Protein AF-A0A3P7KXL2-F1 (afdb_monomer_lite)

Sequence (108 aa):
MYDDSVNATYNKLGDAAASKSFTKDVVFKSWSVGDSCLARYSDDDLYYPAKVLEVREQKGSFTQYLVLYEGYGNSEWVPADDLMTKSYAFIYIHLYALCLTVHIQKRR

Radius of gyration: 19.17 Å; chains: 1; bounding box: 40×52×37 Å

pLDDT: mean 73.76, std 21.0, range [36.66, 98.25]

Foldseek 3Di:
DVVVVVVVVVVVVVVVCVPDPPPPPPPLDDDDAQDWWWFQDPVPRDTAIWGFHDWDDDVPDFIWTWIAGPPPRDIDIDGSVRIHDPVVVVVVVVVVVVVVVVVVVVVD

Structure (mmCIF, N/CA/C/O backbone):
data_AF-A0A3P7KXL2-F1
#
_entry.id   AF-A0A3P7KXL2-F1
#
loop_
_atom_site.group_PDB
_atom_site.id
_atom_site.type_symbol
_atom_site.label_atom_id
_atom_site.label_alt_id
_atom_site.label_comp_id
_atom_site.label_asym_id
_atom_site.label_entity_id
_atom_site.label_seq_id
_atom_site.pdbx_PDB_ins_code
_atom_site.Cartn_x
_atom_site.Cartn_y
_atom_site.Cartn_z
_atom_site.occupancy
_atom_site.B_iso_or_equiv
_atom_site.auth_seq_id
_atom_site.auth_comp_id
_atom_site.auth_asym_id
_atom_site.auth_atom_id
_atom_site.pdbx_PDB_model_num
ATOM 1 N N . MET A 1 1 ? -8.978 39.994 -14.117 1.00 53.62 1 MET A N 1
ATOM 2 C CA . MET A 1 1 ? -9.062 38.867 -15.077 1.00 53.62 1 MET A CA 1
ATOM 3 C C . MET A 1 1 ? -8.453 37.578 -14.522 1.00 53.62 1 MET A C 1
ATOM 5 O O . MET A 1 1 ? -9.131 36.562 -14.575 1.00 53.62 1 MET A O 1
ATOM 9 N N . TYR A 1 2 ? -7.226 37.583 -13.975 1.00 43.97 2 TYR A N 1
ATOM 10 C CA . TYR A 1 2 ? -6.651 36.397 -13.307 1.00 43.97 2 TYR A CA 1
ATOM 11 C C . TYR A 1 2 ? -7.307 36.141 -11.938 1.00 43.97 2 TYR A C 1
ATOM 13 O O . TYR A 1 2 ? -7.762 35.031 -11.667 1.00 43.97 2 TYR A O 1
ATOM 21 N N . ASP A 1 3 ? -7.482 37.197 -11.142 1.00 56.09 3 ASP A N 1
ATOM 22 C CA . ASP A 1 3 ? -8.086 37.108 -9.805 1.00 56.09 3 ASP A CA 1
ATOM 23 C C . ASP A 1 3 ? -9.552 36.651 -9.832 1.00 56.09 3 ASP A C 1
ATOM 25 O O . ASP A 1 3 ? -9.978 35.868 -8.985 1.00 56.09 3 ASP A O 1
ATOM 29 N N . ASP A 1 4 ? -10.310 37.050 -10.857 1.00 61.91 4 ASP A N 1
ATOM 30 C CA . ASP A 1 4 ? -11.723 36.671 -11.001 1.00 61.91 4 ASP A CA 1
ATOM 31 C C . ASP A 1 4 ? -11.880 35.164 -11.257 1.00 61.91 4 ASP A C 1
ATOM 33 O O . ASP A 1 4 ? -12.780 34.517 -10.722 1.00 61.91 4 ASP A O 1
ATOM 37 N N . SER A 1 5 ? -10.964 34.583 -12.041 1.00 55.94 5 SER A N 1
ATOM 38 C CA . SER A 1 5 ? -10.959 33.149 -12.358 1.00 55.94 5 SER A CA 1
ATOM 39 C C . SER A 1 5 ? -10.559 32.281 -11.158 1.00 55.94 5 SER A C 1
ATOM 41 O O . SER A 1 5 ? -11.105 31.191 -10.951 1.00 55.94 5 SER A O 1
ATOM 43 N N . VAL A 1 6 ? -9.656 32.797 -10.320 1.00 58.09 6 VAL A N 1
ATOM 44 C CA . VAL A 1 6 ? -9.191 32.135 -9.097 1.00 58.09 6 VAL A CA 1
ATOM 45 C C . VAL A 1 6 ? -10.287 32.172 -8.034 1.00 58.09 6 VAL A C 1
ATOM 47 O O . VAL A 1 6 ? -10.652 31.126 -7.496 1.00 58.09 6 VAL A O 1
ATOM 50 N N . ASN A 1 7 ? -10.901 33.335 -7.804 1.00 62.06 7 ASN A N 1
ATOM 51 C CA . ASN A 1 7 ? -11.985 33.478 -6.830 1.00 62.06 7 ASN A CA 1
ATOM 52 C C . ASN A 1 7 ? -13.224 32.662 -7.216 1.00 62.06 7 ASN A C 1
ATOM 54 O O . ASN A 1 7 ? -13.836 32.028 -6.358 1.00 62.06 7 ASN A O 1
ATOM 58 N N . ALA A 1 8 ? -13.550 32.577 -8.509 1.00 67.94 8 ALA A N 1
ATOM 59 C CA . ALA A 1 8 ? -14.621 31.704 -8.987 1.00 67.94 8 ALA A CA 1
ATOM 60 C C . ALA A 1 8 ? -14.357 30.217 -8.684 1.00 67.94 8 ALA A C 1
ATOM 62 O O . ALA A 1 8 ? -15.299 29.455 -8.467 1.00 67.94 8 ALA A O 1
ATOM 63 N N . THR A 1 9 ? -13.089 29.798 -8.648 1.00 62.22 9 THR A N 1
ATOM 64 C CA . THR A 1 9 ? -12.694 28.421 -8.325 1.00 62.22 9 THR A CA 1
ATOM 65 C C . THR A 1 9 ? -12.783 28.153 -6.820 1.00 62.22 9 THR A C 1
ATOM 67 O O . THR A 1 9 ? -13.343 27.134 -6.418 1.00 62.22 9 THR A O 1
ATOM 70 N N . TYR A 1 10 ? -12.314 29.087 -5.983 1.00 57.75 10 TYR A N 1
ATOM 71 C CA . TYR A 1 10 ? -12.409 28.971 -4.522 1.00 57.75 10 TYR A CA 1
ATOM 72 C C . TYR A 1 10 ? -13.853 28.996 -4.017 1.00 57.75 10 TYR A C 1
ATOM 74 O O . TYR A 1 10 ? -14.209 28.196 -3.154 1.00 57.75 10 TYR A O 1
ATOM 82 N N . ASN A 1 11 ? -14.708 29.834 -4.603 1.00 65.75 11 ASN A N 1
ATOM 83 C CA . ASN A 1 11 ? -16.120 29.893 -4.227 1.00 65.75 11 ASN A CA 1
ATOM 84 C C . ASN A 1 11 ? -16.859 28.596 -4.603 1.00 65.75 11 ASN A C 1
ATOM 86 O O . ASN A 1 11 ? -17.601 28.052 -3.792 1.00 65.75 11 ASN A O 1
ATOM 90 N N . LYS A 1 12 ? -16.563 28.013 -5.777 1.00 61.84 12 LYS A N 1
ATOM 91 C CA . LYS A 1 12 ? -17.108 26.702 -6.183 1.00 61.84 12 LYS A CA 1
ATOM 92 C C . LYS A 1 12 ? -16.660 25.554 -5.275 1.00 61.84 12 LYS A C 1
ATOM 94 O O . LYS A 1 12 ? -17.419 24.608 -5.075 1.00 61.84 12 LYS A O 1
ATOM 99 N N . LEU A 1 13 ? -15.443 25.621 -4.729 1.00 59.62 13 LEU A N 1
ATOM 100 C CA . LEU A 1 13 ? -14.958 24.666 -3.729 1.00 59.62 13 LEU A CA 1
ATOM 101 C C . LEU A 1 13 ? -15.648 24.865 -2.373 1.00 59.62 13 LEU A C 1
ATOM 103 O O . LEU A 1 13 ? -15.985 23.874 -1.733 1.00 59.62 13 LEU A O 1
ATOM 107 N N . GLY A 1 14 ? -15.897 26.112 -1.962 1.00 54.12 14 GLY A N 1
ATOM 108 C CA . GLY A 1 14 ? -16.616 26.439 -0.726 1.00 54.12 14 GLY A CA 1
ATOM 109 C C . GLY A 1 14 ? -18.049 25.900 -0.708 1.00 54.12 14 GLY A C 1
ATOM 110 O O . GLY A 1 14 ? -18.455 25.270 0.268 1.00 54.12 14 GLY A O 1
ATOM 111 N N . ASP A 1 15 ? -18.773 26.041 -1.820 1.00 51.91 15 ASP A N 1
ATOM 112 C CA . ASP A 1 15 ? -20.152 25.551 -1.942 1.00 51.91 15 ASP A CA 1
ATOM 113 C C . ASP A 1 15 ? -20.224 24.015 -2.077 1.00 51.91 15 ASP A C 1
ATOM 115 O O . ASP A 1 15 ? -21.138 23.372 -1.555 1.00 51.91 15 ASP A O 1
ATOM 119 N N . ALA A 1 16 ? -19.228 23.388 -2.718 1.00 52.12 16 ALA A N 1
ATOM 120 C CA . ALA A 1 16 ? -19.115 21.927 -2.798 1.00 52.12 16 ALA A CA 1
ATOM 121 C C . ALA A 1 16 ? -18.656 21.284 -1.471 1.00 52.12 16 ALA A C 1
ATOM 123 O O . ALA A 1 16 ? -19.026 20.144 -1.174 1.00 52.12 16 ALA A O 1
ATOM 124 N N . ALA A 1 17 ? -17.887 22.009 -0.652 1.00 49.12 17 ALA A N 1
ATOM 125 C CA . ALA A 1 17 ? -17.446 21.572 0.673 1.00 49.12 17 ALA A CA 1
ATOM 126 C C . ALA A 1 17 ? -18.563 21.639 1.729 1.00 49.12 17 ALA A C 1
ATOM 128 O O . ALA A 1 17 ? -18.517 20.898 2.708 1.00 49.12 17 ALA A O 1
ATOM 129 N N . ALA A 1 18 ? -19.604 22.453 1.515 1.00 50.00 18 ALA A N 1
ATOM 130 C CA . ALA A 1 18 ? -20.744 22.554 2.428 1.00 50.00 18 ALA A CA 1
ATOM 131 C C . ALA A 1 18 ? -21.681 21.324 2.410 1.00 50.00 18 ALA A C 1
ATOM 133 O O . ALA A 1 18 ? -22.516 21.187 3.301 1.00 50.00 18 ALA A O 1
ATOM 134 N N . SER A 1 19 ? -21.548 20.407 1.438 1.00 49.19 19 SER A N 1
ATOM 135 C CA . SER A 1 19 ? -22.383 19.189 1.351 1.00 49.19 19 SER A CA 1
ATOM 136 C C . SER A 1 19 ? -21.616 17.863 1.311 1.00 49.19 19 SER A C 1
ATOM 138 O O . SER A 1 19 ? -22.227 16.800 1.414 1.00 49.19 19 SER A O 1
ATOM 140 N N . LYS A 1 20 ? -20.280 17.885 1.253 1.00 48.59 20 LYS A N 1
ATOM 141 C CA . LYS A 1 20 ? -19.451 16.704 1.523 1.00 48.59 20 LYS A CA 1
ATOM 142 C C . LYS A 1 20 ? -18.691 16.931 2.811 1.00 48.59 20 LYS A C 1
ATOM 144 O O . LYS A 1 20 ? -17.565 17.413 2.808 1.00 48.59 20 LYS A O 1
ATOM 149 N N . SER A 1 21 ? -19.338 16.547 3.906 1.00 41.28 21 SER A N 1
ATOM 150 C CA . SER A 1 21 ? -18.663 16.280 5.167 1.00 41.28 21 SER A CA 1
ATOM 151 C C . SER A 1 21 ? -17.507 15.319 4.881 1.00 41.28 21 SER A C 1
ATOM 153 O O . SER A 1 21 ? -17.715 14.123 4.686 1.00 41.28 21 SER A O 1
ATOM 155 N N . PHE A 1 22 ? -16.290 15.854 4.774 1.00 49.59 22 PHE A N 1
ATOM 156 C CA . PHE A 1 22 ? -15.062 15.084 4.900 1.00 49.59 22 PHE A CA 1
ATOM 157 C C . PHE A 1 22 ? -14.986 14.723 6.380 1.00 49.59 22 PHE A C 1
ATOM 159 O O . PHE A 1 22 ? -14.275 15.359 7.161 1.00 49.59 22 PHE A O 1
ATOM 166 N N . THR A 1 23 ? -15.846 13.790 6.803 1.00 36.66 23 THR A N 1
ATOM 167 C CA . THR A 1 23 ? -15.741 13.241 8.140 1.00 36.66 23 THR A CA 1
ATOM 168 C C . THR A 1 23 ? -14.345 12.660 8.235 1.00 36.66 23 THR A C 1
ATOM 170 O O . THR A 1 23 ? -13.831 12.015 7.320 1.00 36.66 23 THR A O 1
ATOM 173 N N . LYS A 1 24 ? -13.695 12.966 9.347 1.00 38.16 24 LYS A N 1
ATOM 174 C CA . LYS A 1 24 ? -12.387 12.466 9.750 1.00 38.16 24 LYS A CA 1
ATOM 175 C C . LYS A 1 24 ? -12.477 10.970 10.097 1.00 38.16 24 LYS A C 1
ATOM 177 O O . LYS A 1 24 ? -11.928 10.531 11.097 1.00 38.16 24 LYS A O 1
ATOM 182 N N . ASP A 1 25 ? -13.200 10.204 9.296 1.00 36.84 25 ASP A N 1
ATOM 183 C CA . ASP A 1 25 ? -13.203 8.759 9.312 1.00 36.84 25 ASP A CA 1
ATOM 184 C C . ASP A 1 25 ? -12.134 8.373 8.300 1.00 36.84 25 ASP A C 1
ATOM 186 O O . ASP A 1 25 ? -12.363 8.349 7.090 1.00 36.84 25 ASP A O 1
ATOM 190 N N . VAL A 1 26 ? -10.912 8.155 8.786 1.00 44.56 26 VAL A N 1
ATOM 191 C CA . VAL A 1 26 ? -9.906 7.441 8.002 1.00 44.56 26 VAL A CA 1
ATOM 192 C C . VAL A 1 26 ? -10.505 6.061 7.770 1.00 44.56 26 VAL A C 1
ATOM 194 O O . VAL A 1 26 ? -10.443 5.192 8.637 1.00 44.56 26 VAL A O 1
ATOM 197 N N . VAL A 1 27 ? -11.185 5.891 6.639 1.00 42.78 27 VAL A N 1
ATOM 198 C CA . VAL A 1 27 ? -11.667 4.593 6.190 1.00 42.78 27 VAL A CA 1
ATOM 199 C C . VAL A 1 27 ? -10.408 3.792 5.898 1.00 42.78 27 VAL A C 1
ATOM 201 O O . VAL A 1 27 ? -9.847 3.875 4.806 1.00 42.78 27 VAL A O 1
ATOM 204 N N . PHE A 1 28 ? -9.917 3.067 6.904 1.00 54.38 28 PHE A N 1
ATOM 205 C CA . PHE A 1 28 ? -8.950 2.003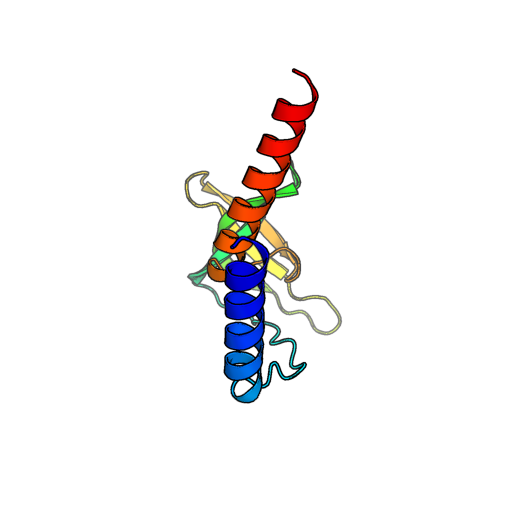 6.702 1.00 54.38 28 PHE A CA 1
ATOM 206 C C . PHE A 1 28 ? -9.620 1.020 5.758 1.00 54.38 28 PHE A C 1
ATOM 208 O O . PHE A 1 28 ? -10.509 0.262 6.148 1.00 54.38 28 PHE A O 1
ATOM 215 N N . LYS A 1 29 ? -9.262 1.100 4.479 1.00 66.25 29 LYS A N 1
ATOM 216 C CA . LYS A 1 29 ? -9.730 0.132 3.508 1.00 66.25 29 LYS A CA 1
ATOM 217 C C . LYS A 1 29 ? -9.091 -1.200 3.888 1.00 66.25 29 LYS A C 1
ATOM 219 O O . LYS A 1 29 ? -7.882 -1.364 3.750 1.00 66.25 29 LYS A O 1
ATOM 224 N N . SER A 1 30 ? -9.895 -2.131 4.390 1.00 82.25 30 SER A N 1
ATOM 225 C CA . SER A 1 30 ? -9.487 -3.526 4.482 1.00 82.25 30 SER A CA 1
ATOM 226 C C . SER A 1 30 ? -9.411 -4.083 3.064 1.00 82.25 30 SER A C 1
ATOM 228 O O . SER A 1 30 ? -10.364 -3.983 2.288 1.00 82.25 30 SER A O 1
ATOM 230 N N . TRP A 1 31 ? -8.251 -4.614 2.697 1.00 92.38 31 TRP A N 1
ATOM 231 C CA . TRP A 1 31 ? -8.056 -5.218 1.387 1.00 92.38 31 TRP A CA 1
ATOM 232 C C . TRP A 1 31 ? -8.466 -6.683 1.423 1.00 92.38 31 TRP A C 1
ATOM 234 O O . TRP A 1 31 ? -8.192 -7.390 2.391 1.00 92.38 31 TRP A O 1
ATOM 244 N N . SER A 1 32 ? -9.117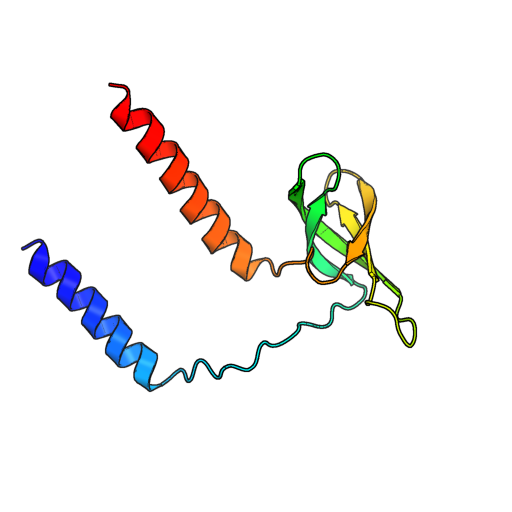 -7.139 0.359 1.00 94.94 32 SER A N 1
ATOM 245 C CA . SER A 1 32 ? -9.519 -8.534 0.192 1.00 94.94 32 SER A CA 1
ATOM 246 C C . SER A 1 32 ? -8.734 -9.198 -0.932 1.00 94.94 32 SER A C 1
ATOM 248 O O . SER A 1 32 ? -8.265 -8.539 -1.861 1.00 94.94 32 SER A O 1
ATOM 250 N N . VAL A 1 33 ? -8.615 -10.525 -0.876 1.00 96.81 33 VAL A N 1
ATOM 251 C CA . VAL A 1 33 ? -8.044 -11.305 -1.981 1.00 96.81 33 VAL A CA 1
ATOM 252 C C . VAL A 1 33 ? -8.797 -11.001 -3.277 1.00 96.81 33 VAL A C 1
ATOM 254 O O . VAL A 1 33 ? -10.025 -11.015 -3.318 1.00 96.81 33 VAL A O 1
ATOM 257 N N . GLY A 1 34 ? -8.046 -10.739 -4.343 1.00 95.94 34 GLY A N 1
ATOM 258 C CA . GLY A 1 34 ? -8.557 -10.367 -5.657 1.00 95.94 34 GLY A CA 1
ATOM 259 C C . GLY A 1 34 ? -8.650 -8.860 -5.898 1.00 95.94 34 GLY A C 1
ATOM 260 O O . GLY A 1 34 ? -8.762 -8.467 -7.063 1.00 95.94 34 GLY A O 1
ATOM 261 N N . ASP A 1 35 ? -8.544 -8.024 -4.860 1.00 95.31 35 ASP A N 1
ATOM 262 C CA . ASP A 1 35 ? -8.589 -6.570 -5.013 1.00 95.31 35 ASP A CA 1
ATOM 263 C C . ASP A 1 35 ? -7.416 -6.054 -5.853 1.00 95.31 35 ASP A C 1
ATOM 265 O O . ASP A 1 35 ? -6.253 -6.401 -5.634 1.00 95.31 35 ASP A O 1
ATOM 269 N N . SER A 1 36 ? -7.725 -5.158 -6.792 1.00 94.19 36 SER A N 1
ATOM 270 C CA . SER A 1 36 ? -6.715 -4.369 -7.494 1.00 94.19 36 SER A CA 1
ATOM 271 C C . SER A 1 36 ? -6.265 -3.184 -6.644 1.00 94.19 36 SER A C 1
ATOM 273 O O . SER A 1 36 ? -7.082 -2.388 -6.169 1.00 94.19 36 SER A O 1
ATOM 275 N N . CYS A 1 37 ? -4.955 -3.011 -6.541 1.00 93.94 37 CYS A N 1
ATOM 276 C CA . CYS A 1 37 ? -4.299 -1.967 -5.766 1.00 93.94 37 CYS A CA 1
ATOM 277 C C . CYS A 1 37 ? -3.113 -1.377 -6.541 1.00 93.94 37 CYS A C 1
ATOM 279 O O . CYS A 1 37 ? -2.781 -1.810 -7.648 1.00 93.94 37 CYS A O 1
ATOM 281 N N . LEU A 1 38 ? -2.518 -0.338 -5.970 1.00 93.69 38 LEU A N 1
ATOM 282 C CA . LEU A 1 38 ? -1.106 -0.050 -6.149 1.00 93.69 38 LEU A CA 1
ATOM 283 C C . LEU A 1 38 ? -0.368 -0.536 -4.907 1.00 93.69 38 LEU A C 1
ATOM 285 O O . LEU A 1 38 ? -0.855 -0.283 -3.805 1.00 93.69 38 LEU A O 1
ATOM 289 N N . ALA A 1 39 ? 0.782 -1.173 -5.089 1.00 95.06 39 ALA A N 1
ATOM 290 C CA . ALA A 1 39 ? 1.644 -1.610 -4.000 1.00 95.06 39 ALA A CA 1
ATOM 291 C C . ALA A 1 39 ? 3.036 -0.990 -4.137 1.00 95.06 39 ALA A C 1
ATOM 293 O O . ALA A 1 39 ? 3.545 -0.903 -5.260 1.00 95.06 39 ALA A O 1
ATOM 294 N N . ARG A 1 40 ? 3.628 -0.556 -3.019 1.00 95.56 40 ARG A N 1
ATOM 295 C CA . ARG A 1 40 ? 5.021 -0.094 -2.987 1.00 95.56 40 ARG A CA 1
ATOM 296 C C . ARG A 1 40 ? 5.965 -1.282 -3.138 1.00 95.56 40 ARG A C 1
ATOM 298 O O . ARG A 1 40 ? 5.881 -2.222 -2.355 1.00 95.56 40 ARG A O 1
ATOM 305 N N . TYR A 1 41 ? 6.858 -1.205 -4.115 1.00 95.81 41 TYR A N 1
ATOM 306 C CA . TYR A 1 41 ? 7.902 -2.193 -4.333 1.00 95.81 41 TYR A CA 1
ATOM 307 C C . TYR A 1 41 ? 9.137 -1.866 -3.498 1.00 95.81 41 TYR A C 1
ATOM 309 O O . TYR A 1 41 ? 9.579 -0.718 -3.463 1.00 95.81 41 TYR A O 1
ATOM 317 N N . SER A 1 42 ? 9.682 -2.860 -2.798 1.00 96.44 42 SER A N 1
ATOM 318 C CA . SER A 1 42 ? 10.760 -2.627 -1.830 1.00 96.44 42 SER A CA 1
ATOM 319 C C . SER A 1 42 ? 12.113 -2.273 -2.443 1.00 96.44 42 SER A C 1
ATOM 321 O O . SER A 1 42 ? 12.916 -1.635 -1.765 1.00 96.44 42 SER A O 1
ATOM 323 N N . ASP A 1 43 ? 12.378 -2.641 -3.701 1.00 94.44 43 ASP A N 1
ATOM 324 C CA . ASP A 1 43 ? 13.675 -2.345 -4.326 1.00 94.44 43 ASP A CA 1
ATOM 325 C C . ASP A 1 43 ? 13.836 -0.859 -4.693 1.00 94.44 43 ASP A C 1
ATOM 327 O O . ASP A 1 43 ? 14.963 -0.361 -4.733 1.00 94.44 43 ASP A O 1
ATOM 331 N N . ASP A 1 44 ? 12.743 -0.152 -5.004 1.00 92.94 44 ASP A N 1
ATOM 332 C CA . ASP A 1 44 ?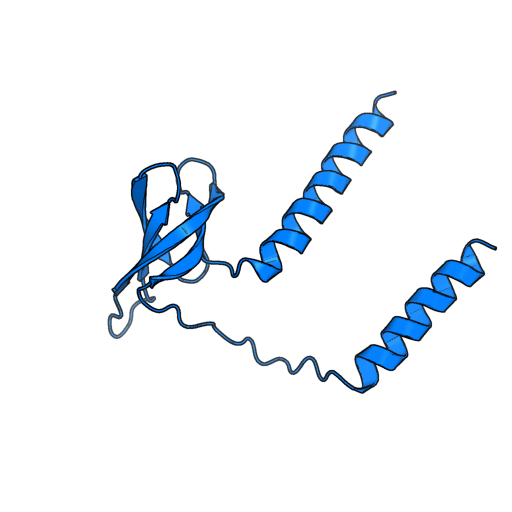 12.791 1.220 -5.535 1.00 92.94 44 ASP A CA 1
ATOM 333 C C . ASP A 1 44 ? 11.830 2.214 -4.863 1.00 92.94 44 ASP A C 1
ATOM 335 O O . ASP A 1 44 ? 11.822 3.395 -5.221 1.00 92.94 44 ASP A O 1
ATOM 339 N N . ASP A 1 45 ? 11.045 1.757 -3.885 1.00 90.94 45 ASP A N 1
ATOM 340 C CA . ASP A 1 45 ? 10.035 2.535 -3.167 1.00 90.94 45 ASP A CA 1
ATOM 341 C C . ASP A 1 45 ? 8.938 3.143 -4.067 1.00 90.94 45 ASP A C 1
ATOM 343 O O . ASP A 1 45 ? 8.212 4.057 -3.652 1.00 90.94 45 ASP A O 1
ATOM 347 N N . LEU A 1 46 ? 8.767 2.635 -5.293 1.00 88.62 46 LEU A N 1
ATOM 348 C CA . LEU A 1 46 ? 7.740 3.089 -6.227 1.00 88.62 46 LEU A CA 1
ATOM 349 C C . LEU A 1 46 ? 6.480 2.224 -6.156 1.00 88.62 46 LEU A C 1
ATOM 351 O O . LEU A 1 46 ? 6.502 1.054 -5.784 1.00 88.62 46 LEU A O 1
ATOM 355 N N . TYR A 1 47 ? 5.347 2.821 -6.527 1.00 90.06 47 TYR A N 1
ATOM 356 C CA . TYR A 1 47 ? 4.043 2.165 -6.493 1.00 90.06 47 TYR A CA 1
ATOM 357 C C . TYR A 1 47 ? 3.671 1.605 -7.863 1.00 90.06 47 TYR A C 1
ATOM 359 O O . TYR A 1 47 ? 3.524 2.358 -8.828 1.00 90.06 47 TYR A O 1
ATOM 367 N N . TYR A 1 48 ? 3.420 0.300 -7.922 1.00 92.06 48 TYR A N 1
ATOM 368 C CA . TYR A 1 48 ? 3.075 -0.405 -9.154 1.00 92.06 48 TYR A CA 1
ATOM 369 C C . TYR A 1 48 ? 1.681 -1.036 -9.080 1.00 92.06 48 TYR A C 1
ATOM 371 O O . TYR A 1 48 ? 1.236 -1.416 -7.994 1.00 92.06 48 TYR A O 1
ATOM 379 N N . PRO A 1 49 ? 0.965 -1.167 -10.216 1.00 94.56 49 PRO A N 1
ATOM 380 C CA . PRO A 1 49 ? -0.278 -1.929 -10.287 1.00 94.56 49 PRO A CA 1
ATOM 381 C C . PRO A 1 49 ? -0.087 -3.347 -9.764 1.00 94.56 49 PRO A C 1
ATOM 383 O O . PRO A 1 49 ? 0.808 -4.064 -10.205 1.00 94.56 49 PRO A O 1
ATOM 386 N N . ALA A 1 50 ? -0.939 -3.748 -8.828 1.00 96.44 50 ALA A N 1
ATOM 387 C CA . ALA A 1 50 ? -0.856 -5.056 -8.212 1.00 96.44 50 ALA A CA 1
ATOM 388 C C . ALA A 1 50 ? -2.240 -5.623 -7.874 1.00 96.44 50 ALA A C 1
ATOM 390 O O . ALA A 1 50 ? -3.245 -4.903 -7.811 1.00 96.44 50 ALA A O 1
ATOM 391 N N . LYS A 1 51 ? -2.290 -6.934 -7.637 1.00 97.25 51 LYS A N 1
ATOM 392 C CA . LYS A 1 51 ? -3.476 -7.646 -7.154 1.00 97.25 51 LYS A CA 1
ATOM 393 C C . LYS A 1 51 ? -3.164 -8.356 -5.843 1.00 97.25 51 LYS A C 1
ATOM 395 O O . LYS A 1 51 ? -2.155 -9.050 -5.752 1.00 97.25 51 LYS A O 1
ATOM 400 N N . VAL A 1 52 ? -4.045 -8.218 -4.855 1.00 97.69 52 VAL A N 1
ATOM 401 C CA . VAL A 1 52 ? -3.933 -8.944 -3.584 1.00 97.69 52 VAL A CA 1
ATOM 402 C C . VAL A 1 52 ? -4.205 -10.427 -3.827 1.00 97.69 52 VAL A C 1
ATOM 404 O O . VAL A 1 52 ? -5.255 -10.796 -4.352 1.00 97.69 52 VAL A O 1
ATOM 407 N N . LEU A 1 53 ? -3.260 -11.278 -3.450 1.00 97.94 53 LEU A N 1
ATOM 408 C CA . LEU A 1 53 ? -3.354 -12.731 -3.556 1.00 97.94 53 LEU A CA 1
ATOM 409 C C . LEU A 1 53 ? -3.739 -13.385 -2.230 1.00 97.94 53 LEU A C 1
ATOM 411 O O . LEU A 1 53 ? -4.518 -14.332 -2.223 1.00 97.94 53 LEU A O 1
ATOM 415 N N . GLU A 1 54 ? -3.213 -12.881 -1.115 1.00 97.62 54 GLU A N 1
ATOM 416 C CA . GLU A 1 54 ? -3.458 -13.430 0.220 1.00 97.62 54 GLU A CA 1
ATOM 417 C C . GLU A 1 54 ? -3.487 -12.320 1.272 1.00 97.62 54 GLU A C 1
ATOM 419 O O . GLU A 1 54 ? -2.825 -11.291 1.127 1.00 97.62 54 GLU A O 1
ATOM 424 N N . VAL A 1 55 ? -4.222 -12.563 2.358 1.00 96.31 55 VAL A N 1
ATOM 425 C CA . VAL A 1 55 ? -4.286 -11.685 3.532 1.00 96.31 55 VAL A CA 1
ATOM 426 C C . VAL A 1 55 ? -3.865 -12.485 4.759 1.00 96.31 55 VAL A C 1
ATOM 428 O O . VAL A 1 55 ? -4.397 -13.566 5.015 1.00 96.31 55 VAL A O 1
ATOM 431 N N . ARG A 1 56 ? -2.911 -11.958 5.528 1.00 94.00 56 ARG A N 1
ATOM 432 C CA . ARG A 1 56 ? -2.468 -12.530 6.802 1.00 94.00 56 ARG A CA 1
ATOM 433 C C . ARG A 1 56 ? -2.813 -11.585 7.937 1.00 94.00 56 ARG A C 1
ATOM 435 O O . ARG A 1 56 ? -2.173 -10.552 8.123 1.00 94.00 56 ARG A O 1
ATOM 442 N N . GLU A 1 57 ? -3.803 -11.990 8.720 1.00 90.62 57 GLU A N 1
ATOM 443 C CA . GLU A 1 57 ? -4.189 -11.332 9.963 1.00 90.62 57 GLU A CA 1
ATOM 444 C C . GLU A 1 57 ? -3.667 -12.147 11.147 1.00 90.62 57 GLU A C 1
ATOM 446 O O . GLU A 1 57 ? -4.023 -13.314 11.326 1.00 90.62 57 GLU A O 1
ATOM 451 N N . GLN A 1 58 ? -2.820 -11.539 11.975 1.00 84.12 58 GLN A N 1
ATOM 452 C CA . GLN A 1 58 ? -2.311 -12.168 13.189 1.00 84.12 58 GLN A CA 1
ATOM 453 C C . GLN A 1 58 ? -2.681 -11.314 14.400 1.00 84.12 58 GLN A C 1
ATOM 455 O O . GLN A 1 58 ? -2.426 -10.111 14.434 1.00 84.12 58 GLN A O 1
ATOM 460 N N . LYS A 1 59 ? -3.269 -11.941 15.428 1.00 80.19 59 LYS A N 1
ATOM 461 C CA . LYS A 1 59 ? -3.613 -11.252 16.679 1.00 80.19 59 LYS A CA 1
ATOM 462 C C . LYS A 1 59 ? -2.356 -10.634 17.298 1.00 80.19 59 LYS A C 1
ATOM 464 O O . LYS A 1 59 ? -1.426 -11.358 17.638 1.00 80.19 59 LYS A O 1
ATOM 469 N N . GLY A 1 60 ? -2.363 -9.313 17.464 1.00 79.56 60 GLY A N 1
ATOM 470 C CA . GLY A 1 60 ? -1.241 -8.563 18.036 1.00 79.56 60 GLY A CA 1
ATOM 471 C C . GLY A 1 60 ? -0.147 -8.161 17.040 1.00 79.56 60 GLY A C 1
ATOM 472 O O . GLY A 1 60 ? 0.890 -7.680 17.480 1.00 79.56 60 GLY A O 1
ATOM 473 N N . SER A 1 61 ? -0.363 -8.333 15.732 1.00 83.81 61 SER A N 1
ATOM 474 C CA . SER A 1 61 ? 0.539 -7.858 14.673 1.00 83.81 61 SER A CA 1
ATOM 475 C C . SER A 1 61 ? -0.223 -7.054 13.615 1.00 83.81 61 SER A C 1
ATOM 477 O O . SER A 1 61 ? -1.454 -7.097 13.557 1.00 83.81 61 SER A O 1
ATOM 479 N N . PHE A 1 62 ? 0.509 -6.322 12.775 1.00 85.31 62 PHE A N 1
ATOM 480 C CA . PHE A 1 62 ? -0.054 -5.617 11.625 1.00 85.31 62 PHE A CA 1
ATOM 481 C C . PHE A 1 62 ? -0.473 -6.610 10.535 1.00 85.31 62 PHE A C 1
ATOM 483 O O . PHE A 1 62 ? 0.248 -7.569 10.250 1.00 85.31 62 PHE A O 1
ATOM 490 N N . THR A 1 63 ? -1.624 -6.367 9.905 1.00 90.88 63 THR A N 1
ATOM 491 C CA . THR A 1 63 ? -2.078 -7.151 8.750 1.00 90.88 63 THR A CA 1
ATOM 492 C C . THR A 1 63 ? -1.096 -7.007 7.591 1.00 90.88 63 THR A C 1
ATOM 494 O O . THR A 1 63 ? -0.677 -5.898 7.251 1.00 90.88 63 THR A O 1
ATOM 497 N N . GLN A 1 64 ? -0.751 -8.136 6.979 1.00 94.56 64 GLN A N 1
ATOM 498 C CA . GLN A 1 64 ? 0.140 -8.218 5.826 1.00 94.56 64 GLN A CA 1
ATOM 499 C C . GLN A 1 64 ? -0.616 -8.772 4.618 1.00 94.56 64 GLN A C 1
ATOM 501 O O . GLN A 1 64 ? -1.498 -9.623 4.760 1.00 94.56 64 GLN A O 1
ATOM 506 N N . TYR A 1 65 ? -0.242 -8.314 3.429 1.00 96.88 65 TYR A N 1
ATOM 507 C CA . TYR A 1 65 ? -0.893 -8.659 2.172 1.00 96.88 65 TYR A CA 1
ATOM 508 C C . TYR A 1 65 ? 0.140 -9.186 1.190 1.00 96.88 65 TYR A C 1
ATOM 510 O O . TYR A 1 65 ? 1.145 -8.526 0.948 1.00 96.88 65 TYR A O 1
ATOM 518 N N . LEU A 1 66 ? -0.108 -10.356 0.607 1.00 98.12 66 LEU A N 1
ATOM 519 C CA . LEU A 1 66 ? 0.677 -10.820 -0.530 1.00 98.12 66 LEU A CA 1
ATOM 520 C C . LEU A 1 66 ? 0.115 -10.161 -1.776 1.00 98.12 66 LEU A C 1
ATOM 522 O O . LEU A 1 66 ? -1.068 -10.332 -2.074 1.00 98.12 66 LEU A O 1
ATOM 526 N N . VAL A 1 67 ? 0.950 -9.452 -2.516 1.00 98.25 67 VAL A N 1
ATOM 527 C CA . VAL A 1 67 ? 0.558 -8.799 -3.764 1.00 98.25 67 VAL A CA 1
ATOM 528 C C . VAL A 1 67 ? 1.326 -9.370 -4.942 1.00 98.25 67 VAL A C 1
ATOM 530 O O . VAL A 1 67 ? 2.489 -9.728 -4.806 1.00 98.25 67 VAL A O 1
ATOM 533 N N . LEU A 1 68 ? 0.673 -9.454 -6.098 1.00 98.25 68 LEU A N 1
ATOM 534 C CA . LEU A 1 68 ? 1.282 -9.772 -7.389 1.00 98.25 68 LEU A CA 1
ATOM 535 C C . LEU A 1 68 ? 1.379 -8.500 -8.218 1.00 98.25 68 LEU A C 1
ATOM 537 O O . LEU A 1 68 ? 0.340 -7.914 -8.532 1.00 98.25 68 LEU A O 1
ATOM 541 N N . TYR A 1 69 ? 2.589 -8.114 -8.611 1.00 96.81 69 TYR A N 1
ATOM 542 C CA . TYR A 1 69 ? 2.813 -6.953 -9.466 1.00 96.81 69 TYR A CA 1
ATOM 543 C C . TYR A 1 69 ? 2.384 -7.266 -10.910 1.00 96.81 69 TYR A C 1
ATOM 545 O O . TYR A 1 69 ? 2.956 -8.124 -11.593 1.00 96.81 69 TYR A O 1
ATOM 553 N N . GLU A 1 70 ? 1.334 -6.585 -11.378 1.00 92.56 70 GLU A N 1
ATOM 554 C CA . GLU A 1 70 ? 0.730 -6.802 -12.695 1.00 92.56 70 GLU A CA 1
ATOM 555 C C . GLU A 1 70 ? 1.735 -6.420 -13.795 1.00 92.56 70 GLU A C 1
ATOM 557 O O . GLU A 1 70 ? 2.245 -5.304 -13.831 1.00 92.56 70 GLU A O 1
ATOM 562 N N . GLY A 1 71 ? 2.022 -7.354 -14.706 1.00 91.25 71 GLY A N 1
ATOM 563 C CA . GLY A 1 71 ? 2.978 -7.155 -15.804 1.00 91.25 71 GLY A CA 1
ATOM 564 C C . GLY A 1 71 ? 4.427 -7.540 -15.484 1.00 91.25 71 GLY A C 1
ATOM 565 O O . GLY A 1 71 ? 5.195 -7.757 -16.417 1.00 91.25 71 GLY A O 1
ATOM 566 N N . TYR A 1 72 ? 4.776 -7.706 -14.205 1.00 93.00 72 TYR A N 1
ATOM 567 C CA . TYR A 1 72 ? 6.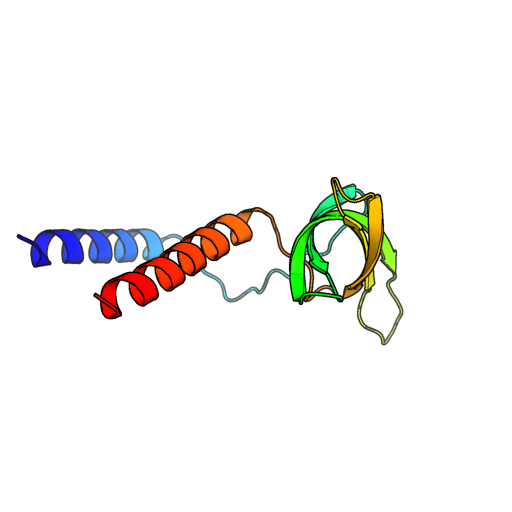113 -8.136 -13.774 1.00 93.00 72 TYR A CA 1
ATOM 568 C C . TYR A 1 72 ? 6.133 -9.595 -13.307 1.00 93.00 72 TYR A C 1
ATOM 570 O O . TYR A 1 72 ? 7.092 -10.320 -13.564 1.00 93.00 72 TYR A O 1
ATOM 578 N N . GLY A 1 73 ? 5.053 -10.056 -12.668 1.00 93.38 73 GLY A N 1
ATOM 579 C CA . GLY A 1 73 ? 4.885 -11.456 -12.266 1.00 93.38 73 GLY A CA 1
ATOM 580 C C . GLY A 1 73 ? 5.589 -11.848 -10.963 1.00 93.38 73 GLY A C 1
ATOM 581 O O . GLY A 1 73 ? 5.398 -12.970 -10.499 1.00 93.38 73 GLY A O 1
ATOM 582 N N . ASN A 1 74 ? 6.360 -10.948 -10.350 1.00 97.31 74 ASN A N 1
ATOM 583 C CA . ASN A 1 74 ? 6.883 -11.111 -8.995 1.00 97.31 74 ASN A CA 1
ATOM 584 C C . ASN A 1 74 ? 5.823 -10.744 -7.941 1.00 97.31 74 ASN A C 1
ATOM 586 O O . ASN A 1 74 ? 4.869 -10.010 -8.216 1.00 97.31 74 ASN A O 1
ATOM 590 N N . SER A 1 75 ? 5.998 -11.258 -6.724 1.00 98.00 75 SER A N 1
ATOM 591 C CA . SER A 1 75 ? 5.075 -11.047 -5.607 1.00 98.00 75 SER A CA 1
ATOM 592 C C . SER A 1 75 ? 5.798 -10.753 -4.301 1.00 98.00 75 SER A C 1
ATOM 594 O O . SER A 1 75 ? 6.877 -11.298 -4.071 1.00 98.00 75 SER A O 1
ATOM 596 N N . GLU A 1 76 ? 5.173 -9.974 -3.422 1.00 98.19 76 GLU A N 1
ATOM 597 C CA . GLU A 1 76 ? 5.771 -9.533 -2.160 1.00 98.19 76 GLU A CA 1
ATOM 598 C C . GLU A 1 76 ? 4.735 -9.411 -1.033 1.00 98.19 76 GLU A C 1
ATOM 600 O O . GLU A 1 76 ? 3.560 -9.148 -1.289 1.00 98.19 76 GLU A O 1
ATOM 605 N N . TRP A 1 77 ? 5.170 -9.622 0.214 1.00 97.62 77 TRP A N 1
ATOM 606 C CA . TRP A 1 77 ? 4.375 -9.325 1.405 1.00 97.62 77 TRP A CA 1
ATOM 607 C C . TRP A 1 77 ? 4.561 -7.866 1.807 1.00 97.62 77 TRP A C 1
ATOM 609 O O . TRP A 1 77 ? 5.667 -7.463 2.157 1.00 97.62 77 TRP A O 1
ATOM 619 N N . VAL A 1 78 ? 3.474 -7.100 1.802 1.00 96.00 78 VAL A N 1
ATOM 620 C CA . VAL A 1 78 ? 3.484 -5.670 2.123 1.00 96.00 78 VAL A CA 1
ATOM 621 C C . VAL A 1 78 ? 2.482 -5.340 3.239 1.00 96.00 78 VAL A C 1
ATOM 623 O O . VAL A 1 78 ? 1.443 -6.002 3.362 1.00 96.00 78 VAL A O 1
ATOM 626 N N . PRO A 1 79 ? 2.770 -4.347 4.100 1.00 94.19 79 PRO A N 1
ATOM 627 C CA . PRO A 1 79 ? 1.815 -3.843 5.083 1.00 94.19 79 PRO A CA 1
ATOM 628 C C . PRO A 1 79 ? 0.684 -3.045 4.414 1.00 94.19 79 PRO A C 1
ATOM 630 O O . PRO A 1 79 ? 0.790 -2.621 3.266 1.00 94.19 79 PRO A O 1
ATOM 633 N N . ALA A 1 80 ? -0.397 -2.787 5.157 1.00 90.94 80 ALA A N 1
ATOM 634 C CA . ALA A 1 80 ? -1.519 -1.969 4.678 1.00 90.94 80 ALA A CA 1
ATOM 635 C C . ALA A 1 80 ? -1.093 -0.568 4.195 1.00 90.94 80 ALA A C 1
ATOM 637 O O . ALA A 1 80 ? -1.672 -0.053 3.241 1.00 90.94 80 ALA A O 1
ATOM 638 N N . ASP A 1 81 ? -0.084 0.019 4.844 1.00 90.69 81 ASP A N 1
ATOM 639 C CA . ASP A 1 81 ? 0.422 1.367 4.552 1.00 90.69 81 ASP A CA 1
ATOM 640 C C . ASP A 1 81 ? 1.085 1.470 3.171 1.00 90.69 81 ASP A C 1
ATOM 642 O O . ASP A 1 81 ? 1.162 2.557 2.602 1.00 90.69 81 ASP A O 1
ATOM 646 N N . ASP A 1 82 ? 1.497 0.333 2.607 1.00 93.75 82 ASP A N 1
ATOM 647 C CA . ASP A 1 82 ? 2.115 0.237 1.285 1.00 93.75 82 ASP A CA 1
ATOM 648 C C . ASP A 1 82 ? 1.097 -0.057 0.177 1.00 93.75 82 ASP A C 1
ATOM 650 O O . ASP A 1 82 ? 1.481 -0.270 -0.973 1.00 93.75 82 ASP A O 1
ATOM 654 N N . LEU A 1 83 ? -0.205 -0.042 0.494 1.00 92.25 83 LEU A N 1
ATOM 655 C CA .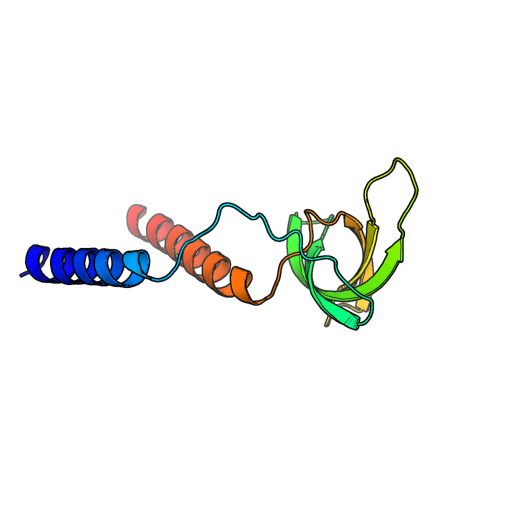 LEU A 1 83 ? -1.290 -0.269 -0.456 1.00 92.25 83 LEU A CA 1
ATOM 656 C C . LEU A 1 83 ? -2.135 0.986 -0.679 1.00 92.25 83 LEU A C 1
ATOM 658 O O . LEU A 1 83 ? -2.650 1.601 0.253 1.00 92.25 83 LEU A O 1
ATOM 662 N N . MET A 1 84 ? -2.382 1.317 -1.947 1.00 90.75 84 MET A N 1
ATOM 663 C CA . MET A 1 84 ? -3.224 2.452 -2.334 1.00 90.75 84 MET A CA 1
ATOM 664 C C . MET A 1 84 ? -4.302 2.063 -3.340 1.00 90.75 84 MET A C 1
ATOM 666 O O . MET A 1 84 ? -4.112 1.242 -4.240 1.00 90.75 84 MET A O 1
ATOM 670 N N . THR A 1 85 ? -5.466 2.701 -3.232 1.00 85.12 85 THR A N 1
ATOM 671 C CA . THR A 1 85 ? -6.523 2.587 -4.240 1.00 85.12 85 THR A CA 1
ATOM 672 C C . THR A 1 85 ? -6.114 3.321 -5.513 1.00 85.12 85 THR A C 1
ATOM 674 O O . THR A 1 85 ? -5.605 4.441 -5.452 1.00 85.12 85 THR A O 1
ATOM 677 N N . LYS A 1 86 ? -6.431 2.752 -6.685 1.00 67.88 86 LYS A N 1
ATOM 678 C CA . LYS A 1 86 ? -6.149 3.376 -7.993 1.00 67.88 86 LYS A CA 1
ATOM 679 C C . LYS A 1 86 ? -6.731 4.803 -8.129 1.00 67.88 86 LYS A C 1
ATOM 681 O O . LYS A 1 86 ? -6.213 5.590 -8.910 1.00 67.88 86 LYS A O 1
ATOM 686 N N . SER A 1 87 ? -7.744 5.183 -7.336 1.00 66.12 87 SER A N 1
ATOM 687 C CA . SER A 1 87 ? -8.290 6.553 -7.299 1.00 66.12 87 SER A CA 1
ATOM 688 C C . SER A 1 87 ? -7.299 7.610 -6.791 1.00 66.12 87 SER A C 1
ATOM 690 O O . SER A 1 87 ? -7.339 8.744 -7.259 1.00 66.12 87 SER A O 1
ATOM 692 N N . TYR A 1 88 ? -6.398 7.257 -5.866 1.00 55.62 88 TYR A N 1
ATOM 693 C CA . TYR A 1 88 ? -5.396 8.178 -5.308 1.00 55.62 88 TYR A CA 1
ATOM 694 C C . TYR A 1 88 ? -4.146 8.304 -6.196 1.00 55.62 88 TYR A C 1
ATOM 696 O O . TYR A 1 88 ? -3.434 9.306 -6.130 1.00 55.62 88 TYR A O 1
ATOM 704 N N . ALA A 1 89 ? -3.934 7.342 -7.100 1.00 52.91 89 ALA A N 1
ATOM 705 C CA . ALA A 1 89 ? -2.842 7.332 -8.074 1.00 52.91 89 ALA A CA 1
ATOM 706 C C . ALA A 1 89 ? -2.907 8.497 -9.069 1.00 52.91 89 ALA A C 1
ATOM 708 O O . ALA A 1 89 ? -1.885 9.093 -9.403 1.00 52.91 89 ALA A O 1
ATOM 709 N N . PHE A 1 90 ? -4.115 8.843 -9.527 1.00 52.47 90 PHE A N 1
ATOM 710 C CA . PHE A 1 90 ? -4.319 9.928 -10.489 1.00 52.47 90 PHE A CA 1
ATOM 711 C C . PHE A 1 90 ? -3.895 11.282 -9.918 1.00 52.47 90 PHE A C 1
ATOM 713 O O . PHE A 1 90 ? -3.312 12.092 -10.629 1.00 52.47 90 PHE A O 1
ATOM 720 N N . ILE A 1 91 ? -4.118 11.512 -8.624 1.00 52.84 91 ILE A N 1
ATOM 721 C CA . ILE A 1 91 ? -3.686 12.742 -7.956 1.00 52.84 91 ILE A CA 1
ATOM 722 C C . ILE A 1 91 ? -2.154 12.747 -7.827 1.00 52.84 91 ILE A C 1
ATOM 724 O O . ILE A 1 91 ? -1.514 13.733 -8.183 1.00 52.84 91 ILE A O 1
ATOM 728 N N . TYR A 1 92 ? -1.551 11.630 -7.408 1.00 51.66 92 TYR A N 1
ATOM 729 C CA . TYR A 1 92 ? -0.100 11.535 -7.204 1.00 51.66 92 TYR A CA 1
ATOM 730 C C . TYR A 1 92 ? 0.719 11.645 -8.498 1.00 51.66 92 TYR A C 1
ATOM 732 O O . TYR A 1 92 ? 1.687 12.403 -8.539 1.00 51.66 92 TYR A O 1
ATOM 740 N N . ILE A 1 93 ? 0.314 10.969 -9.578 1.00 53.16 93 ILE A N 1
ATOM 741 C CA . ILE A 1 93 ? 1.007 11.047 -10.875 1.00 53.16 93 ILE A CA 1
ATOM 742 C C . ILE A 1 93 ? 0.888 12.457 -11.476 1.00 53.16 93 ILE A C 1
ATOM 744 O O . ILE A 1 93 ? 1.872 12.987 -11.995 1.00 53.16 93 ILE A O 1
ATOM 748 N N . HIS A 1 94 ? -0.272 13.115 -11.355 1.00 53.09 94 HIS A N 1
ATOM 749 C CA . HIS A 1 94 ? -0.436 14.482 -11.860 1.00 53.09 94 HIS A CA 1
ATOM 750 C C . HIS A 1 94 ? 0.338 15.531 -11.044 1.00 53.09 94 HIS A C 1
ATOM 752 O O . HIS A 1 94 ? 0.893 16.458 -11.636 1.00 53.09 94 HIS A O 1
ATOM 758 N N . LEU A 1 95 ? 0.443 15.385 -9.718 1.00 48.44 95 LEU A N 1
ATOM 759 C CA . LEU A 1 95 ? 1.238 16.296 -8.882 1.00 48.44 95 LEU A CA 1
ATOM 760 C C . LEU A 1 95 ? 2.758 16.099 -9.053 1.00 48.44 95 LEU A C 1
ATOM 762 O O . LEU A 1 95 ? 3.490 17.090 -9.111 1.00 48.44 95 LEU A O 1
ATOM 766 N N . TYR A 1 96 ? 3.248 14.863 -9.214 1.00 53.62 96 TYR A N 1
ATOM 767 C CA . TYR A 1 96 ? 4.676 14.602 -9.466 1.00 53.62 96 TYR A CA 1
ATOM 768 C C . TYR A 1 96 ? 5.135 15.061 -10.862 1.00 53.62 96 TYR A C 1
ATOM 770 O O . TYR A 1 96 ? 6.220 15.636 -10.992 1.00 53.62 96 TYR A O 1
ATOM 778 N N . ALA A 1 97 ? 4.301 14.901 -11.897 1.00 55.47 97 ALA A N 1
ATOM 779 C CA . ALA A 1 97 ? 4.595 15.413 -13.240 1.00 55.47 97 ALA A CA 1
ATOM 780 C C . ALA A 1 97 ? 4.710 16.951 -13.271 1.00 55.47 97 ALA A C 1
ATOM 782 O O . ALA A 1 97 ? 5.561 17.505 -13.977 1.00 55.47 97 ALA A O 1
ATOM 783 N N . LEU A 1 98 ? 3.908 17.656 -12.464 1.00 52.16 98 LEU A N 1
ATOM 784 C CA . LEU A 1 98 ? 3.996 19.112 -12.341 1.00 52.16 98 LEU A CA 1
ATOM 785 C C . LEU A 1 98 ? 5.319 19.548 -11.682 1.00 52.16 98 LEU A C 1
ATOM 787 O O . LEU A 1 98 ? 5.964 20.485 -12.152 1.00 52.16 98 LEU A O 1
ATOM 791 N N . CYS A 1 99 ? 5.761 18.839 -10.636 1.00 48.75 99 CYS A N 1
ATOM 792 C CA . CYS A 1 99 ? 7.004 19.143 -9.918 1.00 48.75 99 CYS A CA 1
ATOM 793 C C . CYS A 1 99 ? 8.250 19.002 -10.815 1.00 48.75 99 CYS A C 1
ATOM 795 O O . CYS A 1 99 ? 9.093 19.903 -10.867 1.00 48.75 99 CYS A O 1
ATOM 797 N N . LEU A 1 100 ? 8.330 17.917 -11.596 1.00 52.12 100 LEU A N 1
ATOM 798 C CA . LEU A 1 100 ? 9.429 17.693 -12.543 1.00 52.12 100 LEU A CA 1
ATOM 799 C C . LEU A 1 100 ? 9.461 18.749 -13.661 1.00 52.12 100 LEU A C 1
ATOM 801 O O . LEU A 1 100 ? 10.536 19.186 -14.072 1.00 52.12 100 LEU A O 1
ATOM 805 N N . THR A 1 101 ? 8.296 19.233 -14.101 1.00 54.97 101 THR A N 1
ATOM 806 C CA . THR A 1 101 ? 8.206 20.263 -15.149 1.00 54.97 101 THR A CA 1
ATOM 807 C C . THR A 1 101 ? 8.730 21.623 -14.666 1.00 54.97 101 THR A C 1
ATOM 809 O O . THR A 1 101 ? 9.447 22.307 -15.400 1.00 54.97 101 THR A O 1
ATOM 812 N N . VAL A 1 102 ? 8.453 22.011 -13.415 1.00 53.81 102 VAL A N 1
ATOM 813 C CA . VAL A 1 102 ? 8.918 23.294 -12.850 1.00 53.81 102 VAL A CA 1
ATOM 814 C C . VAL A 1 102 ? 10.437 23.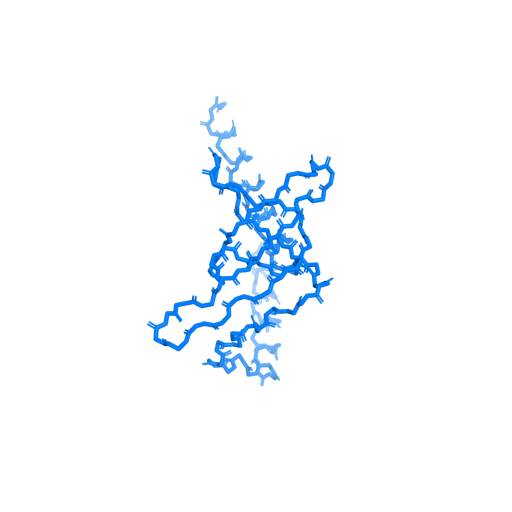309 -12.624 1.00 53.81 102 VAL A C 1
ATOM 816 O O . VAL A 1 102 ? 11.072 24.348 -12.815 1.00 53.81 102 VAL A O 1
ATOM 819 N N . HIS A 1 103 ? 11.058 22.172 -12.287 1.00 49.72 103 HIS A N 1
ATOM 820 C CA . HIS A 1 103 ? 12.514 22.112 -12.095 1.00 49.72 103 HIS A CA 1
ATOM 821 C C . HIS A 1 103 ? 13.300 22.294 -13.409 1.00 49.72 103 HIS A C 1
ATOM 823 O O . HIS A 1 103 ? 14.412 22.823 -13.395 1.00 49.72 103 HIS A O 1
ATOM 829 N N . ILE A 1 104 ? 12.714 21.916 -14.550 1.00 52.09 104 ILE A N 1
ATOM 830 C CA . ILE A 1 104 ? 13.334 22.061 -15.877 1.00 52.09 104 ILE A CA 1
ATOM 831 C C . ILE A 1 104 ? 13.275 23.515 -16.373 1.00 52.09 104 ILE A C 1
ATOM 833 O O . ILE A 1 104 ? 14.221 23.988 -16.998 1.00 52.09 104 ILE A O 1
ATOM 837 N N . GLN A 1 105 ? 12.212 24.261 -16.057 1.00 48.88 105 GLN A N 1
ATOM 838 C CA . GLN A 1 105 ? 12.055 25.650 -16.519 1.00 48.88 105 GLN A CA 1
ATOM 839 C C . GLN A 1 105 ? 12.906 26.665 -15.737 1.00 48.88 105 GLN A C 1
ATOM 841 O O . GLN A 1 105 ? 13.163 27.750 -16.239 1.00 48.88 105 GLN A O 1
ATOM 846 N N . LYS A 1 106 ? 13.382 26.323 -14.531 1.00 46.56 106 LYS A N 1
ATOM 847 C CA . LYS A 1 106 ? 14.266 27.190 -13.723 1.00 46.56 106 LYS A CA 1
ATOM 848 C C . LYS A 1 106 ? 15.759 27.058 -14.050 1.00 46.56 106 LYS A C 1
ATOM 850 O O . LYS A 1 106 ? 16.573 27.743 -13.438 1.00 46.56 106 LYS A O 1
ATOM 855 N N . ARG A 1 107 ? 16.120 26.158 -14.972 1.00 50.84 107 ARG A N 1
ATOM 856 C CA . ARG A 1 107 ? 17.494 25.966 -15.473 1.00 50.84 107 ARG A CA 1
ATOM 857 C C . ARG A 1 107 ? 17.678 26.452 -16.919 1.00 50.84 107 ARG A C 1
ATOM 859 O O . ARG A 1 107 ? 18.644 26.055 -17.565 1.00 50.84 107 ARG A O 1
ATOM 866 N N . ARG A 1 108 ? 16.756 27.274 -17.423 1.00 45.38 108 ARG A N 1
ATOM 867 C CA . ARG A 1 108 ? 16.897 28.027 -18.675 1.00 45.38 108 ARG A CA 1
ATOM 868 C C . ARG A 1 108 ? 17.005 29.512 -18.386 1.00 45.38 108 ARG A C 1
ATOM 870 O O . ARG A 1 108 ? 16.361 29.951 -17.409 1.00 45.38 108 ARG A O 1
#

Secondary structure (DSSP, 8-state):
-HHHHHHHHHHHHHHHHTT----S--------TT-EEEEE-TTT--EEEEEEEEEE--TTS--EEEEEETTT--EEEEEGGGEE-HHHHHHHHHHHHHHHHHHHHTT-

Organism: Strongylus vulgaris (NCBI:txid40348)

InterPro domains:
  IPR002999 Tudor domain [PS50304] (30-93)
  IPR002999 Tudor domain [SM00333] (29-91)
  IPR010304 Survival motor neuron, Tudor domain [PF06003] (29-78)